Protein AF-A0A2A4NRP4-F1 (afdb_monomer_lite)

pLDDT: mean 87.15, std 17.4, range [36.97, 98.06]

Sequence (95 aa):
MVKVCEKKGAVFLKKRVNYRYDALNRITSGVDNTGKFNLNLVEYDKNGNITALKRKGAIVTTPVLSNTSHFGLMDNLDYDYQGNQLIKVAEILGG

Foldseek 3Di:
DDDDDDPPDPPPPPWDKDFDADPVRHTAWIATPLNQWIFHGWDADPVGDTAWTWTKHAPDPDDDSVDSVRIDTPATWGWDDDPPHTDDIDGDPDD

Structure (mmCIF, N/CA/C/O backbone):
data_AF-A0A2A4NRP4-F1
#
_entry.id   AF-A0A2A4NRP4-F1
#
loop_
_atom_site.group_PDB
_atom_site.id
_atom_site.type_symbol
_atom_site.label_atom_id
_atom_site.label_alt_id
_atom_site.label_comp_id
_atom_site.label_asym_id
_atom_site.label_entity_id
_atom_site.label_seq_id
_atom_site.pdbx_PDB_ins_code
_atom_site.Cartn_x
_atom_site.Cartn_y
_atom_site.Cartn_z
_atom_site.occupancy
_atom_site.B_iso_or_equiv
_atom_site.auth_seq_id
_atom_site.auth_comp_id
_atom_site.auth_asym_id
_atom_site.auth_atom_id
_atom_site.pdbx_PDB_model_num
ATOM 1 N N . MET A 1 1 ? 3.027 11.108 -55.774 1.00 41.84 1 MET A N 1
ATOM 2 C CA . MET A 1 1 ? 3.526 9.946 -55.006 1.00 41.84 1 MET A CA 1
ATOM 3 C C . MET A 1 1 ? 3.504 10.328 -53.528 1.00 41.84 1 MET A C 1
ATOM 5 O O . MET A 1 1 ? 4.394 11.030 -53.071 1.00 41.84 1 MET A O 1
ATOM 9 N N . VAL A 1 2 ? 2.417 10.014 -52.818 1.00 36.97 2 VAL A N 1
ATOM 10 C CA . VAL A 1 2 ? 2.233 10.404 -51.408 1.00 36.97 2 VAL A CA 1
ATOM 11 C C . VAL A 1 2 ? 2.836 9.305 -50.538 1.00 36.97 2 VAL A C 1
ATOM 13 O O . VAL A 1 2 ? 2.371 8.169 -50.567 1.00 36.97 2 VAL A O 1
ATOM 16 N N . LYS A 1 3 ? 3.902 9.626 -49.798 1.00 51.03 3 LYS A N 1
ATOM 17 C CA . LYS A 1 3 ? 4.462 8.733 -48.778 1.00 51.03 3 LYS A CA 1
ATOM 18 C C . LYS A 1 3 ? 3.491 8.680 -47.600 1.00 51.03 3 LYS A C 1
ATOM 20 O O . LYS A 1 3 ? 3.379 9.644 -46.848 1.00 51.03 3 LYS A O 1
ATOM 25 N N . VAL A 1 4 ? 2.806 7.552 -47.442 1.00 44.50 4 VAL A N 1
ATOM 26 C CA . VAL A 1 4 ? 2.124 7.202 -46.194 1.00 44.50 4 VAL A CA 1
ATOM 27 C C . VAL A 1 4 ? 3.205 6.853 -45.172 1.00 44.50 4 VAL A C 1
ATOM 29 O O . VAL A 1 4 ? 4.015 5.956 -45.392 1.00 44.50 4 VAL A O 1
ATOM 32 N N . CYS A 1 5 ? 3.254 7.602 -44.073 1.00 48.19 5 CYS A N 1
ATOM 33 C CA . CYS A 1 5 ? 4.053 7.258 -42.904 1.00 48.19 5 CYS A CA 1
ATOM 34 C C . CYS A 1 5 ? 3.220 6.303 -42.041 1.00 48.19 5 CYS A C 1
ATOM 36 O O . CYS A 1 5 ? 2.266 6.728 -41.387 1.00 48.19 5 CYS A O 1
ATOM 38 N N . GLU A 1 6 ? 3.537 5.009 -42.065 1.00 47.28 6 GLU A N 1
ATOM 39 C CA . GLU A 1 6 ? 2.954 4.044 -41.133 1.00 47.28 6 GLU A CA 1
ATOM 40 C C . GLU A 1 6 ? 3.473 4.327 -39.718 1.00 47.28 6 GLU A C 1
ATOM 42 O O . GLU A 1 6 ? 4.636 4.081 -39.388 1.00 47.28 6 GLU A O 1
ATOM 47 N N . LYS A 1 7 ? 2.595 4.835 -38.847 1.00 47.47 7 LYS A N 1
ATOM 48 C CA . LYS A 1 7 ? 2.849 4.850 -37.405 1.00 47.47 7 LYS A CA 1
ATOM 49 C C . LYS A 1 7 ? 2.833 3.408 -36.900 1.00 47.47 7 LYS A C 1
ATOM 51 O O . LYS A 1 7 ? 1.771 2.830 -36.680 1.00 47.47 7 LYS A O 1
ATOM 56 N N . LYS A 1 8 ? 4.019 2.829 -36.708 1.00 48.91 8 LYS A N 1
ATOM 57 C CA . LYS A 1 8 ? 4.192 1.529 -36.052 1.00 48.91 8 LYS A CA 1
ATOM 58 C C . LYS A 1 8 ? 3.565 1.545 -34.652 1.00 48.91 8 LYS A C 1
ATOM 60 O O . LYS A 1 8 ? 4.014 2.274 -33.776 1.00 48.91 8 LYS A O 1
ATOM 65 N N . GLY A 1 9 ? 2.550 0.700 -34.475 1.00 48.16 9 GLY A N 1
ATOM 66 C CA . GLY A 1 9 ? 2.272 -0.064 -33.257 1.00 48.16 9 GLY A CA 1
ATOM 67 C C . GLY A 1 9 ? 2.368 0.672 -31.923 1.00 48.16 9 GLY A C 1
ATOM 68 O O . GLY A 1 9 ? 3.193 0.311 -31.089 1.00 48.16 9 GLY A O 1
ATOM 69 N N . ALA A 1 10 ? 1.466 1.614 -31.654 1.00 52.53 10 ALA A N 1
ATOM 70 C CA . ALA A 1 10 ? 1.127 1.905 -30.266 1.00 52.53 10 ALA A CA 1
ATOM 71 C C . ALA A 1 10 ? 0.213 0.779 -29.763 1.00 52.53 10 ALA A C 1
ATOM 73 O O . ALA A 1 10 ? -1.009 0.852 -29.884 1.00 52.53 10 ALA A O 1
ATOM 74 N N . VAL A 1 11 ? 0.802 -0.294 -29.224 1.00 54.62 11 VAL A N 1
ATOM 75 C CA . VAL A 1 11 ? 0.053 -1.214 -28.363 1.00 54.62 11 VAL A CA 1
ATOM 76 C C . VAL A 1 11 ? -0.376 -0.386 -27.158 1.00 54.62 11 VAL A C 1
ATOM 78 O O . VAL A 1 11 ? 0.424 -0.109 -26.266 1.00 54.62 11 VAL A O 1
ATOM 81 N N . PHE A 1 12 ? -1.633 0.058 -27.150 1.00 52.09 12 PHE A N 1
ATOM 82 C CA . PHE A 1 12 ? -2.263 0.589 -25.951 1.00 52.09 12 PHE A CA 1
ATOM 83 C C . PHE A 1 12 ? -2.301 -0.556 -24.944 1.00 52.09 12 PHE A C 1
ATOM 85 O O . PHE A 1 12 ? -3.182 -1.417 -24.980 1.00 52.09 12 PHE A O 1
ATOM 92 N N . LEU A 1 13 ? -1.292 -0.617 -24.077 1.00 58.06 13 LEU A N 1
ATOM 93 C CA . LEU A 1 13 ? -1.266 -1.560 -22.977 1.00 58.06 13 LEU A CA 1
ATOM 94 C C . LEU A 1 13 ? -2.417 -1.157 -22.052 1.00 58.06 13 LEU A C 1
ATOM 96 O O . LEU A 1 13 ? -2.295 -0.237 -21.246 1.00 58.06 13 LEU A O 1
ATOM 100 N N . LYS A 1 14 ? -3.583 -1.785 -22.225 1.00 66.38 14 LYS A N 1
ATOM 101 C CA . LYS A 1 14 ? -4.733 -1.553 -21.355 1.00 66.38 14 LYS A CA 1
ATOM 102 C C . LYS A 1 14 ? -4.310 -1.970 -19.952 1.00 66.38 14 LYS A C 1
ATOM 104 O O . LYS A 1 14 ? -4.169 -3.166 -19.691 1.00 66.38 14 LYS A O 1
ATOM 109 N N . LYS A 1 15 ? -4.076 -0.987 -19.081 1.00 68.62 15 LYS A N 1
ATOM 110 C CA . LYS A 1 15 ? -3.769 -1.223 -17.673 1.00 68.62 15 LYS A CA 1
ATOM 111 C C . LYS A 1 15 ? -4.970 -1.943 -17.071 1.00 68.62 15 LYS A C 1
ATOM 113 O O . LYS A 1 15 ? -6.075 -1.403 -17.045 1.00 68.62 15 LYS A O 1
ATOM 118 N N . ARG A 1 16 ? -4.778 -3.206 -16.707 1.00 81.88 16 ARG A N 1
ATOM 119 C CA . ARG A 1 16 ? -5.807 -4.055 -16.108 1.00 81.88 16 ARG A CA 1
ATOM 120 C C . ARG A 1 16 ? -5.332 -4.412 -14.718 1.00 81.88 16 ARG A C 1
ATOM 122 O O . ARG A 1 16 ? -4.254 -4.978 -14.573 1.00 81.88 16 ARG A O 1
ATOM 129 N N . VAL A 1 17 ? -6.144 -4.084 -13.725 1.00 87.56 17 VAL A N 1
ATOM 130 C CA . VAL A 1 17 ? -5.870 -4.391 -12.325 1.00 87.56 17 VAL A CA 1
ATOM 131 C C . VAL A 1 17 ? -7.030 -5.216 -11.797 1.00 87.56 17 VAL A C 1
ATOM 133 O O . VAL A 1 17 ? -8.185 -4.835 -11.974 1.00 87.56 17 VAL A O 1
ATOM 136 N N . ASN A 1 18 ? -6.720 -6.353 -11.183 1.00 93.69 18 ASN A N 1
ATOM 137 C CA . 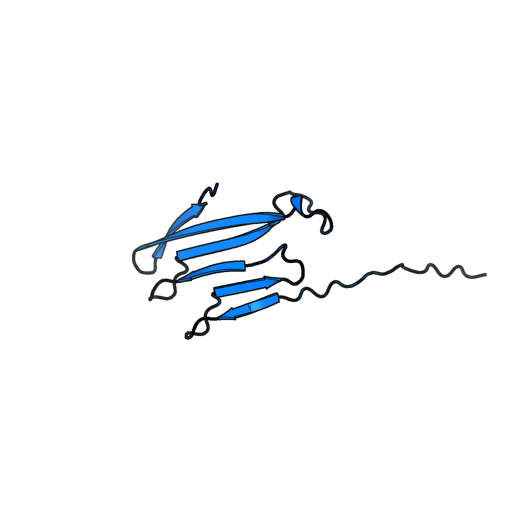ASN A 1 18 ? -7.699 -7.181 -10.490 1.00 93.69 18 ASN A CA 1
ATOM 138 C C . ASN A 1 18 ? -7.579 -6.922 -8.993 1.00 93.69 18 ASN A C 1
ATOM 140 O O . ASN A 1 18 ? -6.509 -7.150 -8.428 1.00 93.69 18 ASN A O 1
ATOM 144 N N . TYR A 1 19 ? -8.659 -6.469 -8.366 1.00 94.94 19 TYR A N 1
ATOM 145 C CA . TYR A 1 19 ? -8.705 -6.220 -6.929 1.00 94.94 19 TYR A CA 1
ATOM 146 C C . TYR A 1 19 ? -9.310 -7.406 -6.188 1.00 94.94 19 TYR A C 1
ATOM 148 O O . TYR A 1 19 ? -10.197 -8.091 -6.700 1.00 94.94 19 TYR A O 1
ATOM 156 N N . ARG A 1 20 ? -8.823 -7.639 -4.973 1.00 96.19 20 ARG A N 1
ATOM 157 C CA . ARG A 1 20 ? -9.426 -8.561 -4.011 1.00 96.19 20 ARG A CA 1
ATOM 158 C C . ARG A 1 20 ? -9.958 -7.773 -2.834 1.00 96.19 20 ARG A C 1
ATOM 160 O O . ARG A 1 20 ? -9.398 -6.734 -2.488 1.00 96.19 20 ARG A O 1
ATOM 167 N N . TYR A 1 21 ? -11.006 -8.309 -2.228 1.00 97.31 21 TYR A N 1
ATOM 168 C CA . TYR A 1 21 ? -11.714 -7.672 -1.134 1.00 97.31 21 TYR A CA 1
ATOM 169 C C . TYR A 1 21 ? -11.849 -8.632 0.045 1.00 97.31 21 TYR A C 1
ATOM 171 O O . TYR A 1 21 ? -11.864 -9.850 -0.145 1.00 97.31 21 TYR A O 1
ATOM 179 N N . ASP A 1 22 ? -11.927 -8.084 1.251 1.00 95.19 22 ASP A N 1
ATOM 180 C CA . ASP A 1 22 ? -12.398 -8.815 2.423 1.00 95.19 22 ASP A CA 1
ATOM 181 C C . ASP A 1 22 ? -13.939 -8.887 2.456 1.00 95.19 22 ASP A C 1
ATOM 183 O O . ASP A 1 22 ? -14.633 -8.331 1.602 1.00 95.19 22 ASP A O 1
ATOM 187 N N . ALA A 1 23 ? -14.489 -9.577 3.460 1.00 96.81 23 ALA A N 1
ATOM 188 C CA . ALA A 1 23 ? -15.935 -9.745 3.628 1.00 96.81 23 ALA A CA 1
ATOM 189 C C . ALA A 1 23 ? -16.692 -8.431 3.915 1.00 96.81 23 ALA A C 1
ATOM 191 O O . ALA A 1 23 ? -17.917 -8.401 3.817 1.00 96.81 23 ALA A O 1
ATOM 192 N N . LEU A 1 24 ? -15.982 -7.351 4.261 1.00 96.88 24 LEU A N 1
ATOM 193 C CA . LEU A 1 24 ? -16.543 -6.018 4.488 1.00 96.88 24 LEU A CA 1
ATOM 194 C C . LEU A 1 24 ? -16.429 -5.127 3.238 1.00 96.88 24 LEU A C 1
ATOM 196 O O . LEU A 1 24 ? -16.676 -3.926 3.321 1.00 96.88 24 LEU A O 1
ATOM 200 N N . ASN A 1 25 ? -16.075 -5.704 2.083 1.00 96.25 25 ASN A N 1
ATOM 201 C CA . ASN A 1 25 ? -15.854 -5.012 0.810 1.00 96.25 25 ASN A CA 1
ATOM 202 C C . ASN A 1 25 ? -14.681 -4.015 0.825 1.00 96.25 25 ASN A C 1
ATOM 204 O O . ASN A 1 25 ? -14.680 -3.043 0.067 1.00 96.25 25 ASN A O 1
ATOM 208 N N . ARG A 1 26 ? -13.652 -4.250 1.647 1.00 96.94 26 ARG A N 1
ATOM 209 C CA . ARG A 1 26 ? -12.421 -3.440 1.669 1.00 96.94 26 ARG A CA 1
ATOM 210 C C . ARG A 1 26 ? -11.318 -4.120 0.866 1.00 96.94 26 ARG A C 1
ATOM 212 O O . ARG A 1 26 ? -11.219 -5.342 0.877 1.00 96.94 26 ARG A O 1
ATOM 219 N N . ILE A 1 27 ? -10.491 -3.349 0.160 1.00 97.06 27 ILE A N 1
ATOM 220 C CA . ILE A 1 27 ? -9.450 -3.884 -0.736 1.00 97.06 27 ILE A CA 1
ATOM 221 C C . ILE A 1 27 ? -8.323 -4.516 0.079 1.00 97.06 27 ILE A C 1
ATOM 223 O O . ILE A 1 27 ? -7.729 -3.844 0.901 1.00 97.06 27 ILE A O 1
ATOM 227 N N . THR A 1 28 ? -7.941 -5.754 -0.216 1.00 96.62 28 THR A N 1
ATOM 228 C CA . THR A 1 28 ? -6.815 -6.433 0.460 1.00 96.62 28 THR A CA 1
ATOM 229 C C . THR A 1 28 ? -5.585 -6.584 -0.429 1.00 96.62 28 THR A C 1
ATOM 231 O O . THR A 1 28 ? -4.465 -6.725 0.057 1.00 96.62 28 THR A O 1
ATOM 234 N N . SER A 1 29 ? -5.774 -6.568 -1.751 1.00 96.69 29 SER A N 1
ATOM 235 C CA . SER A 1 29 ? -4.690 -6.588 -2.738 1.00 96.69 29 SER A CA 1
ATOM 236 C C . SER A 1 29 ? -5.188 -6.170 -4.122 1.00 96.69 29 SER A C 1
ATOM 238 O O . SER A 1 29 ? -6.388 -6.164 -4.406 1.00 96.69 29 SER A O 1
ATOM 240 N N . GLY A 1 30 ? -4.252 -5.834 -5.003 1.00 96.12 30 GLY A N 1
ATOM 241 C CA . GLY A 1 30 ? -4.493 -5.494 -6.398 1.00 96.12 30 GLY A CA 1
ATOM 242 C C . GLY A 1 30 ? -3.360 -6.014 -7.275 1.00 96.12 30 GLY A C 1
ATOM 243 O O . GLY A 1 30 ? -2.199 -5.679 -7.057 1.00 96.12 30 GLY A O 1
ATOM 244 N N . VAL A 1 31 ? -3.683 -6.830 -8.275 1.00 94.75 31 VAL A N 1
ATOM 245 C CA . VAL A 1 31 ? -2.697 -7.387 -9.211 1.00 94.75 31 VAL A CA 1
ATOM 246 C C . VAL A 1 31 ? -2.855 -6.711 -10.561 1.00 94.75 31 VAL A C 1
ATOM 248 O O . VAL A 1 31 ? -3.861 -6.897 -11.248 1.00 94.75 31 VAL A O 1
ATOM 251 N N . ASP A 1 32 ? -1.853 -5.921 -10.925 1.00 92.56 32 ASP A N 1
ATOM 252 C CA . ASP A 1 32 ? -1.728 -5.289 -12.230 1.00 92.56 32 ASP A CA 1
ATOM 253 C C . ASP A 1 32 ? -1.219 -6.302 -13.268 1.00 92.56 32 ASP A C 1
ATOM 255 O O . ASP A 1 32 ? -0.431 -7.201 -12.971 1.00 92.56 32 ASP A O 1
ATOM 259 N N . ASN A 1 33 ? -1.646 -6.141 -14.519 1.00 89.75 33 ASN A N 1
ATOM 260 C CA . ASN A 1 33 ? -1.318 -7.052 -15.613 1.00 89.75 33 ASN A CA 1
ATOM 261 C C . ASN A 1 33 ? 0.169 -7.079 -15.997 1.00 89.75 33 ASN A C 1
ATOM 263 O O . ASN A 1 33 ? 0.575 -7.939 -16.775 1.00 89.75 33 ASN A O 1
ATOM 267 N N . THR A 1 34 ? 0.976 -6.146 -15.495 1.00 90.56 34 THR A N 1
ATOM 268 C CA . THR A 1 34 ? 2.429 -6.116 -15.690 1.00 90.56 34 THR A CA 1
ATOM 269 C C . THR A 1 34 ? 3.204 -6.614 -14.470 1.00 90.56 34 THR A C 1
ATOM 271 O O . THR A 1 34 ? 4.414 -6.806 -14.569 1.00 90.56 34 THR A O 1
ATOM 274 N N . GLY A 1 35 ? 2.543 -6.775 -13.316 1.00 91.25 35 GLY A N 1
ATOM 275 C CA . GLY A 1 35 ? 3.165 -7.126 -12.035 1.00 91.25 35 GLY A CA 1
ATOM 276 C C . GLY A 1 35 ? 4.016 -6.017 -11.394 1.00 91.25 35 GLY A C 1
ATOM 277 O O . GLY A 1 35 ? 4.492 -6.182 -10.270 1.00 91.25 35 GLY A O 1
ATOM 278 N N . LYS A 1 36 ? 4.218 -4.890 -12.089 1.00 93.56 36 LYS A N 1
ATOM 279 C CA . LYS A 1 36 ? 5.118 -3.790 -11.686 1.00 93.56 36 LYS A CA 1
ATOM 280 C C . LYS A 1 36 ? 4.469 -2.786 -10.742 1.00 93.56 36 LYS A C 1
ATOM 282 O O . LYS A 1 36 ? 5.170 -2.046 -10.066 1.00 93.56 36 LYS A O 1
ATOM 287 N N . PHE A 1 37 ? 3.140 -2.777 -10.700 1.00 93.81 37 PHE A N 1
ATOM 288 C CA . PHE A 1 37 ? 2.337 -1.831 -9.923 1.00 93.81 37 PHE A CA 1
ATOM 289 C C . PHE A 1 37 ? 1.344 -2.545 -9.004 1.00 93.81 37 PHE A C 1
ATOM 291 O O . PHE A 1 37 ? 0.239 -2.057 -8.772 1.00 93.81 37 PHE A O 1
ATOM 298 N N . ASN A 1 38 ? 1.708 -3.739 -8.538 1.00 95.31 38 ASN A N 1
ATOM 299 C CA . ASN A 1 38 ? 0.853 -4.512 -7.652 1.00 95.31 38 ASN A CA 1
ATOM 300 C C . ASN A 1 38 ? 0.697 -3.816 -6.297 1.00 95.31 38 ASN A C 1
ATOM 302 O O . ASN A 1 38 ? 1.660 -3.321 -5.714 1.00 95.31 38 ASN A O 1
ATOM 306 N N . LEU A 1 39 ? -0.524 -3.849 -5.784 1.00 95.81 39 LEU A N 1
ATOM 307 C CA . LEU A 1 39 ? -0.843 -3.627 -4.387 1.00 95.81 39 LEU A CA 1
ATOM 308 C C . LEU A 1 39 ? -0.778 -4.989 -3.696 1.00 95.81 39 LEU A C 1
ATOM 310 O O . LEU A 1 39 ? -1.702 -5.797 -3.798 1.00 95.81 39 LEU A O 1
ATOM 314 N N . ASN A 1 40 ? 0.358 -5.279 -3.076 1.00 95.19 40 ASN A N 1
ATOM 315 C CA . ASN A 1 40 ? 0.646 -6.596 -2.524 1.00 95.19 40 ASN A CA 1
ATOM 316 C C . ASN A 1 40 ? -0.103 -6.851 -1.216 1.00 95.19 40 ASN A C 1
ATOM 318 O O . ASN A 1 40 ? -0.472 -7.993 -0.958 1.00 95.19 40 ASN A O 1
ATOM 322 N N . LEU A 1 41 ? -0.296 -5.807 -0.409 1.00 94.88 41 LEU A N 1
ATOM 323 C CA . LEU A 1 41 ? -0.928 -5.904 0.899 1.00 94.88 41 LEU A CA 1
ATOM 324 C C . LEU A 1 41 ? -1.617 -4.588 1.257 1.00 94.88 41 LEU A C 1
ATOM 326 O O . LEU A 1 41 ? -1.012 -3.525 1.101 1.00 94.88 41 LEU A O 1
ATOM 330 N N . VAL A 1 42 ? -2.836 -4.693 1.780 1.00 97.62 42 VAL A N 1
ATOM 331 C CA . VAL A 1 42 ? -3.463 -3.682 2.636 1.00 97.62 42 VAL A CA 1
ATOM 332 C C . VAL A 1 42 ? -4.072 -4.405 3.825 1.00 97.62 42 VAL A C 1
ATOM 334 O O . VAL A 1 42 ? -4.855 -5.340 3.641 1.00 97.62 42 VAL A O 1
ATOM 337 N N . GLU A 1 43 ?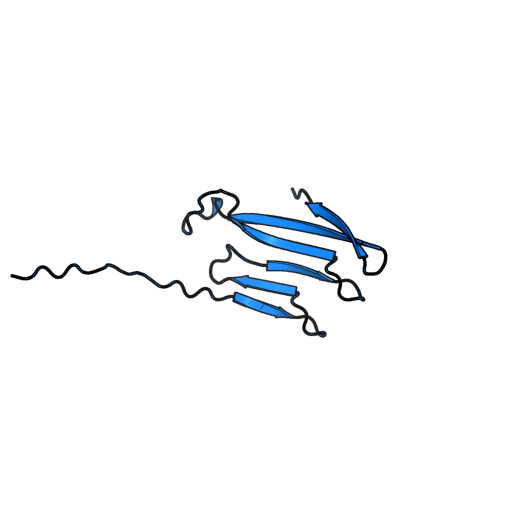 -3.719 -3.973 5.026 1.00 97.50 43 GLU A N 1
ATOM 338 C CA . GLU A 1 43 ? -4.298 -4.479 6.268 1.00 97.50 43 GLU A CA 1
ATOM 339 C C . GLU A 1 43 ? -5.079 -3.384 6.968 1.00 97.50 43 GLU A C 1
ATOM 341 O O . GLU A 1 43 ? -4.780 -2.202 6.805 1.00 97.50 43 GLU A O 1
ATOM 346 N N . TYR A 1 44 ? -6.083 -3.792 7.739 1.00 98.06 44 TYR A N 1
ATOM 347 C CA . TYR A 1 44 ? -6.961 -2.878 8.445 1.00 98.06 44 TYR A CA 1
ATOM 348 C C . TYR A 1 44 ? -7.164 -3.313 9.887 1.00 98.06 44 TYR A C 1
ATOM 350 O O . TYR A 1 44 ? -7.305 -4.506 10.172 1.00 98.06 44 TYR A O 1
ATOM 358 N N . ASP A 1 45 ? -7.315 -2.337 10.773 1.00 96.38 45 ASP A N 1
ATOM 359 C CA . ASP A 1 45 ? -7.874 -2.571 12.095 1.00 96.38 45 ASP A CA 1
ATOM 360 C C . ASP A 1 45 ? -9.406 -2.794 12.035 1.00 96.38 45 ASP A C 1
ATOM 362 O O . ASP A 1 45 ? -10.055 -2.789 10.974 1.00 96.38 45 ASP A O 1
ATOM 366 N N . LYS A 1 46 ? -10.010 -3.007 13.211 1.00 94.44 46 LYS A N 1
ATOM 367 C CA . LYS A 1 46 ? -11.462 -3.208 13.357 1.00 94.44 46 LYS A CA 1
ATOM 368 C C . LYS A 1 46 ? -12.284 -1.944 13.087 1.00 94.44 46 LYS A C 1
ATOM 370 O O . LYS A 1 46 ? -13.463 -2.068 12.770 1.00 94.44 46 LYS A O 1
ATOM 375 N N . ASN A 1 47 ? -11.682 -0.763 13.205 1.00 94.88 47 ASN A N 1
ATOM 376 C CA . ASN A 1 47 ? -12.330 0.515 12.919 1.00 94.88 47 ASN A CA 1
ATOM 377 C C . ASN A 1 47 ? -12.270 0.862 11.422 1.00 94.88 47 ASN A C 1
ATOM 379 O O . ASN A 1 47 ? -12.957 1.777 10.977 1.00 94.88 47 ASN A O 1
ATOM 383 N N . GLY A 1 48 ? -11.488 0.113 10.637 1.00 95.69 48 GLY A N 1
ATOM 384 C CA . GLY A 1 48 ? -11.309 0.327 9.206 1.00 95.69 48 GLY A CA 1
ATOM 385 C C . GLY A 1 48 ? -10.125 1.214 8.845 1.00 95.69 48 GLY A C 1
ATOM 386 O O . GLY A 1 48 ? -9.995 1.571 7.675 1.00 95.69 48 GLY A O 1
ATOM 387 N N . ASN A 1 49 ? -9.252 1.536 9.799 1.00 97.62 49 ASN A N 1
ATOM 388 C CA . ASN A 1 49 ? -8.014 2.255 9.523 1.00 97.62 49 ASN A CA 1
ATOM 389 C C . ASN A 1 49 ? -6.991 1.298 8.904 1.00 97.62 49 ASN A C 1
ATOM 391 O O . ASN A 1 49 ? -6.898 0.149 9.333 1.00 97.62 49 ASN A O 1
ATOM 395 N N . ILE A 1 50 ? -6.233 1.755 7.903 1.00 97.69 50 ILE A N 1
ATOM 396 C CA . ILE A 1 50 ? -5.161 0.956 7.291 1.00 97.69 50 ILE A CA 1
ATOM 397 C C . ILE A 1 50 ? -4.016 0.844 8.290 1.00 97.69 50 ILE A C 1
ATOM 399 O O . ILE A 1 50 ? -3.539 1.872 8.737 1.00 97.69 50 ILE A O 1
ATOM 403 N N . THR A 1 51 ? -3.540 -0.358 8.598 1.00 97.62 51 THR A N 1
ATOM 404 C CA . THR A 1 51 ? -2.405 -0.564 9.517 1.00 97.62 51 THR A CA 1
ATOM 405 C C . THR A 1 51 ? -1.105 -0.881 8.791 1.00 97.62 51 THR A C 1
ATOM 407 O O . THR A 1 51 ? -0.040 -0.530 9.286 1.00 97.62 51 THR A O 1
ATOM 410 N N . ALA A 1 52 ? -1.187 -1.489 7.604 1.00 97.19 52 ALA A N 1
ATOM 411 C CA . ALA A 1 52 ? -0.029 -1.805 6.774 1.00 97.19 52 ALA A CA 1
ATOM 412 C C . ALA A 1 52 ? -0.355 -1.677 5.279 1.00 97.19 52 ALA A C 1
ATOM 414 O O . ALA A 1 52 ? -1.452 -2.031 4.834 1.00 97.19 52 ALA A O 1
ATOM 415 N N . LEU A 1 53 ? 0.616 -1.212 4.490 1.00 97.12 53 LEU A N 1
ATOM 416 C CA . LEU A 1 53 ? 0.521 -1.081 3.035 1.00 97.12 53 LEU A CA 1
ATOM 417 C C . LEU A 1 53 ? 1.821 -1.535 2.368 1.00 97.12 53 LEU A C 1
ATOM 419 O O . LEU A 1 53 ? 2.885 -0.981 2.628 1.00 97.12 53 LEU A O 1
ATOM 423 N N . LYS A 1 54 ? 1.731 -2.484 1.428 1.00 96.69 54 LYS A N 1
ATOM 424 C CA . LYS A 1 54 ? 2.861 -2.859 0.560 1.00 96.69 54 LYS A CA 1
ATOM 425 C C . LYS A 1 54 ? 2.490 -2.692 -0.895 1.00 96.69 54 LYS A C 1
ATOM 427 O O . LYS A 1 54 ? 1.589 -3.375 -1.395 1.00 96.69 54 LYS A O 1
ATOM 432 N N . ARG A 1 55 ? 3.224 -1.841 -1.605 1.00 95.62 55 ARG A N 1
ATOM 433 C CA . ARG A 1 55 ? 2.966 -1.547 -3.015 1.00 95.62 55 ARG A CA 1
ATOM 434 C C . ARG A 1 55 ? 4.244 -1.588 -3.836 1.00 95.62 55 ARG A C 1
ATOM 436 O O . ARG A 1 55 ? 5.278 -1.049 -3.452 1.00 95.62 55 ARG A O 1
ATOM 443 N N . LYS A 1 56 ? 4.151 -2.210 -5.010 1.00 95.56 56 LYS A N 1
ATOM 444 C CA . LYS A 1 56 ? 5.186 -2.133 -6.034 1.00 95.56 56 LYS A CA 1
ATOM 445 C C . LYS A 1 56 ? 5.007 -0.900 -6.908 1.00 95.56 56 LYS A C 1
ATOM 447 O O . LYS A 1 56 ? 3.886 -0.481 -7.198 1.00 95.56 56 LYS A O 1
ATOM 452 N N . GLY A 1 57 ? 6.118 -0.352 -7.368 1.00 94.94 57 GLY A N 1
ATOM 453 C CA . GLY A 1 57 ? 6.123 0.796 -8.259 1.00 94.94 57 GLY A CA 1
ATOM 454 C C . GLY A 1 57 ? 7.507 1.074 -8.815 1.00 94.94 57 GLY A 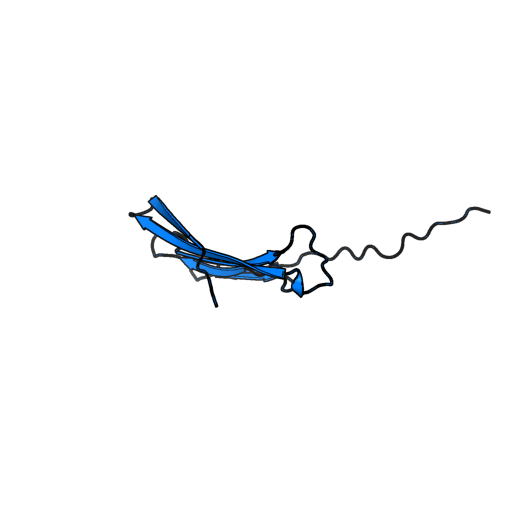C 1
ATOM 455 O O . GLY A 1 57 ? 8.407 0.243 -8.703 1.00 94.94 57 GLY A O 1
ATOM 456 N N . ALA A 1 58 ? 7.655 2.229 -9.455 1.00 95.62 58 ALA A N 1
ATOM 457 C CA . ALA A 1 58 ? 8.938 2.668 -9.978 1.00 95.62 58 ALA A CA 1
ATOM 458 C C . ALA A 1 58 ? 9.855 3.100 -8.827 1.00 95.62 58 ALA A C 1
ATOM 460 O O . ALA A 1 58 ? 9.450 3.904 -7.995 1.00 95.62 58 ALA A O 1
ATOM 461 N N . ILE A 1 59 ? 11.087 2.595 -8.811 1.00 95.25 59 ILE A N 1
ATOM 462 C CA . ILE A 1 59 ? 12.112 2.933 -7.803 1.00 95.25 59 ILE A CA 1
ATOM 463 C C . ILE A 1 59 ? 13.218 3.833 -8.373 1.00 95.25 59 ILE A C 1
ATOM 465 O O . ILE A 1 59 ? 14.240 4.076 -7.741 1.00 95.25 59 ILE A O 1
ATOM 469 N N . VAL A 1 60 ? 13.018 4.319 -9.597 1.00 95.31 60 VAL A N 1
ATOM 470 C CA . VAL A 1 60 ? 13.909 5.243 -10.303 1.00 95.31 60 VAL A CA 1
ATOM 471 C C . VAL A 1 60 ? 13.087 6.385 -10.891 1.00 95.31 60 VAL A C 1
ATOM 473 O O . VAL A 1 60 ? 11.902 6.223 -11.181 1.00 95.31 60 VAL A O 1
ATOM 476 N N . THR A 1 61 ? 13.720 7.533 -11.122 1.00 94.69 61 THR A N 1
ATOM 477 C CA . THR A 1 61 ? 13.049 8.754 -11.604 1.00 94.69 61 THR A CA 1
ATOM 478 C C . THR A 1 61 ? 12.468 8.620 -13.012 1.00 94.69 61 THR A C 1
ATOM 480 O O . THR A 1 61 ? 11.424 9.194 -13.301 1.00 94.69 61 THR A O 1
ATOM 483 N N . THR A 1 62 ? 13.119 7.846 -13.887 1.00 95.19 62 THR A N 1
ATOM 484 C CA . THR A 1 62 ? 12.681 7.627 -15.277 1.00 95.19 62 THR A CA 1
ATOM 485 C C . THR A 1 62 ? 12.552 6.124 -15.564 1.00 95.19 62 THR A C 1
ATOM 487 O O . THR A 1 62 ? 13.476 5.495 -16.089 1.00 95.19 62 THR A O 1
ATOM 490 N N . PRO A 1 63 ? 11.434 5.488 -15.171 1.00 94.19 63 PRO A N 1
ATOM 491 C CA . PRO A 1 63 ? 11.249 4.051 -15.325 1.00 94.19 63 PRO A CA 1
ATOM 492 C C . PRO A 1 63 ? 11.012 3.659 -16.789 1.00 94.19 63 PRO A C 1
ATOM 494 O O . PRO A 1 63 ? 10.250 4.299 -17.510 1.00 94.19 63 PRO A O 1
ATOM 497 N N . VAL A 1 64 ? 11.613 2.548 -17.218 1.00 93.12 64 VAL A N 1
ATOM 498 C CA . VAL A 1 64 ? 11.386 1.956 -18.540 1.00 93.12 64 VAL A CA 1
ATOM 499 C C . VAL A 1 64 ? 10.606 0.670 -18.323 1.00 93.12 64 VAL A C 1
ATOM 501 O O . VAL A 1 64 ? 11.106 -0.237 -17.668 1.00 93.12 64 VAL A O 1
ATOM 504 N N . LEU A 1 65 ? 9.389 0.568 -18.871 1.00 89.62 65 LEU A N 1
ATOM 505 C CA . LEU A 1 65 ? 8.486 -0.565 -18.610 1.00 89.62 65 LEU A CA 1
ATOM 506 C C . LEU A 1 65 ? 9.094 -1.937 -18.932 1.00 89.62 65 LEU A C 1
ATOM 508 O O . LEU A 1 65 ? 8.693 -2.913 -18.309 1.00 89.62 65 LEU A O 1
ATOM 512 N N . SER A 1 66 ? 10.015 -2.054 -19.888 1.00 92.19 66 SER A N 1
ATOM 513 C CA . SER A 1 66 ? 10.691 -3.323 -20.200 1.00 92.19 66 SER A CA 1
ATOM 514 C C . SER A 1 66 ? 11.811 -3.682 -19.217 1.00 92.19 66 SER A C 1
ATOM 516 O O . SER A 1 66 ? 12.184 -4.848 -19.146 1.00 92.19 66 SER A O 1
ATOM 518 N N . ASN A 1 67 ? 12.319 -2.724 -18.437 1.00 94.06 67 ASN A N 1
ATOM 519 C CA . ASN A 1 67 ? 13.354 -2.962 -17.441 1.00 94.06 67 ASN A CA 1
ATOM 520 C C . ASN A 1 67 ? 12.716 -3.260 -16.079 1.00 94.06 67 ASN A C 1
ATOM 522 O O . ASN A 1 67 ? 12.245 -2.359 -15.388 1.00 94.06 67 ASN A O 1
ATOM 526 N N . THR A 1 68 ? 12.700 -4.530 -15.677 1.00 93.19 68 THR A N 1
ATOM 527 C CA . THR A 1 68 ? 12.107 -4.945 -14.399 1.00 93.19 68 THR A CA 1
ATOM 528 C C . THR A 1 68 ? 12.836 -4.371 -13.191 1.00 93.19 68 THR A C 1
ATOM 530 O O . THR A 1 68 ? 12.186 -4.135 -12.182 1.00 93.19 68 THR 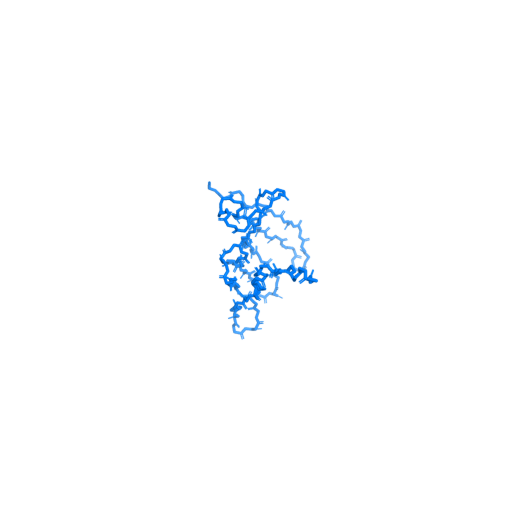A O 1
ATOM 533 N N . SER A 1 69 ? 14.135 -4.074 -13.296 1.00 96.06 69 SER A N 1
ATOM 534 C CA . SER A 1 69 ? 14.925 -3.487 -12.205 1.00 96.06 69 SER A CA 1
ATOM 535 C C . SER A 1 69 ? 14.563 -2.028 -11.917 1.00 96.06 69 SER A C 1
ATOM 537 O O . SER A 1 69 ? 14.944 -1.499 -10.882 1.00 96.06 69 SER A O 1
ATOM 539 N N . HIS A 1 70 ? 13.813 -1.365 -12.805 1.00 95.94 70 HIS A N 1
ATOM 540 C CA . HIS A 1 70 ? 13.261 -0.032 -12.533 1.00 95.94 70 HIS A CA 1
ATOM 541 C C . HIS A 1 70 ? 12.026 -0.098 -11.620 1.00 95.94 70 HIS A C 1
ATOM 543 O O . HIS A 1 70 ? 11.504 0.950 -11.237 1.00 95.94 70 HIS A O 1
ATOM 549 N N . PHE A 1 71 ? 11.553 -1.304 -11.281 1.00 95.81 71 PHE A N 1
ATOM 550 C CA . PHE A 1 71 ? 10.379 -1.530 -10.449 1.00 95.81 71 PHE A CA 1
ATOM 551 C C . PHE A 1 71 ? 10.719 -2.390 -9.236 1.00 95.81 71 PHE A C 1
ATOM 553 O O . PHE A 1 71 ? 11.402 -3.405 -9.337 1.00 95.81 71 PHE A O 1
ATOM 560 N N . GLY A 1 72 ? 10.188 -2.009 -8.084 1.00 95.25 72 GLY A N 1
ATOM 561 C CA . GLY A 1 72 ? 10.472 -2.656 -6.810 1.00 95.25 72 GLY A CA 1
ATOM 562 C C . GLY A 1 72 ? 9.399 -2.343 -5.783 1.00 95.25 72 GLY A C 1
ATOM 563 O O . GLY A 1 72 ? 8.306 -1.907 -6.146 1.00 95.25 72 GLY A O 1
ATOM 564 N N . LEU A 1 73 ? 9.704 -2.598 -4.511 1.00 94.69 73 LEU A N 1
ATOM 565 C CA . LEU A 1 73 ? 8.882 -2.141 -3.394 1.00 94.69 73 LEU A CA 1
ATOM 566 C C . LEU A 1 73 ? 9.013 -0.618 -3.319 1.00 94.69 73 LEU A C 1
ATOM 568 O O . LEU A 1 73 ? 10.113 -0.111 -3.128 1.00 94.69 73 LEU A O 1
ATOM 572 N N . MET A 1 74 ? 7.914 0.082 -3.584 1.00 94.00 74 MET A N 1
ATOM 573 C CA . MET A 1 74 ? 7.889 1.543 -3.621 1.00 94.00 74 MET A CA 1
ATOM 574 C C . MET A 1 74 ? 7.371 2.117 -2.310 1.00 94.00 74 MET A C 1
ATOM 576 O O . MET A 1 74 ? 7.902 3.122 -1.864 1.00 94.00 74 MET A O 1
ATOM 580 N N . ASP A 1 75 ? 6.388 1.449 -1.699 1.00 95.19 75 ASP A N 1
ATOM 581 C CA . ASP A 1 75 ? 6.002 1.732 -0.322 1.00 95.19 75 ASP A CA 1
ATOM 582 C C . ASP A 1 75 ? 5.907 0.430 0.473 1.00 95.19 75 ASP A C 1
ATOM 584 O O . ASP A 1 75 ? 5.362 -0.580 -0.005 1.00 95.19 75 ASP A O 1
ATOM 588 N N . ASN A 1 76 ? 6.419 0.485 1.695 1.00 96.12 76 ASN A N 1
ATOM 589 C CA . ASN A 1 76 ? 6.288 -0.525 2.731 1.00 96.12 76 ASN A CA 1
ATOM 590 C C . ASN A 1 76 ? 5.959 0.187 4.039 1.00 96.12 76 ASN A C 1
ATOM 592 O O . ASN A 1 76 ? 6.844 0.468 4.840 1.00 96.12 76 ASN A O 1
ATOM 596 N N . LEU A 1 77 ? 4.695 0.552 4.203 1.00 97.06 77 LEU A N 1
ATOM 597 C CA . LEU A 1 77 ? 4.264 1.484 5.234 1.00 97.06 77 LEU A CA 1
ATOM 598 C C . LEU A 1 77 ? 3.575 0.749 6.369 1.00 97.06 77 LEU A C 1
ATOM 600 O O . LEU A 1 77 ? 2.644 -0.013 6.110 1.00 97.06 77 LEU A O 1
ATOM 604 N N . ASP A 1 78 ? 3.974 1.078 7.592 1.00 97.44 78 ASP A N 1
ATOM 605 C CA . ASP A 1 78 ? 3.203 0.815 8.802 1.00 97.44 78 ASP A CA 1
ATOM 606 C C . ASP A 1 78 ? 2.590 2.118 9.316 1.00 97.44 78 ASP A C 1
ATOM 608 O O . ASP A 1 78 ? 3.202 3.193 9.261 1.00 97.44 78 ASP A O 1
ATOM 612 N N . TYR A 1 79 ? 1.362 2.011 9.810 1.00 97.75 79 TYR A N 1
ATOM 613 C CA . TYR A 1 79 ? 0.571 3.138 10.276 1.00 97.75 79 TYR A CA 1
ATOM 614 C C . TYR A 1 79 ? 0.175 2.934 11.733 1.00 97.75 79 TYR A C 1
ATOM 616 O O . TYR A 1 79 ? -0.449 1.932 12.085 1.00 97.75 79 TYR A O 1
ATOM 624 N N . ASP A 1 80 ? 0.465 3.935 12.558 1.00 97.38 80 ASP A N 1
ATOM 625 C CA . ASP A 1 80 ? 0.061 3.951 13.958 1.00 97.38 80 ASP A CA 1
ATOM 626 C C . ASP A 1 80 ? -1.070 4.954 14.169 1.00 97.38 80 ASP A C 1
ATOM 628 O O . ASP A 1 80 ? -1.029 6.082 13.662 1.00 97.38 80 ASP A O 1
ATOM 632 N N . TYR A 1 81 ? -2.048 4.568 14.987 1.00 97.56 81 TYR A N 1
ATOM 633 C CA . TYR A 1 81 ? -3.212 5.385 15.321 1.00 97.56 81 TYR A CA 1
ATOM 634 C C . TYR A 1 81 ? -3.399 5.514 16.832 1.00 97.56 81 TYR A C 1
ATOM 636 O O . TYR A 1 81 ? -3.141 4.587 17.599 1.00 97.56 81 TYR A O 1
ATOM 644 N N . GLN A 1 82 ? -3.937 6.658 17.252 1.00 96.94 82 GLN A N 1
ATOM 645 C CA . GLN A 1 82 ? -4.576 6.842 18.549 1.00 96.94 82 GLN A CA 1
ATOM 646 C C . GLN A 1 82 ? -6.089 6.971 18.326 1.00 96.94 82 GLN A C 1
ATOM 648 O O . GLN A 1 82 ? -6.585 7.992 17.850 1.00 96.94 82 GLN A O 1
ATOM 653 N N . GLY A 1 83 ? -6.840 5.906 18.620 1.00 94.25 83 GLY A N 1
ATOM 654 C CA . GLY A 1 83 ? -8.242 5.817 18.205 1.00 94.25 83 GLY A CA 1
ATOM 655 C C . GLY A 1 83 ? -8.345 5.797 16.677 1.00 94.25 83 GLY A C 1
ATOM 656 O O . GLY A 1 83 ? -7.806 4.897 16.047 1.00 94.25 83 GLY A O 1
ATOM 657 N N . ASN A 1 84 ? -9.003 6.801 16.090 1.00 95.81 84 ASN A N 1
ATOM 658 C CA . ASN A 1 84 ? -9.068 6.997 14.631 1.00 95.81 84 ASN A CA 1
ATOM 659 C C . ASN A 1 84 ? -8.161 8.137 14.137 1.00 95.81 84 ASN A C 1
ATOM 661 O O . ASN A 1 84 ? -8.235 8.535 12.976 1.00 95.81 84 ASN A O 1
ATOM 665 N N . GLN A 1 85 ? -7.316 8.691 15.007 1.00 96.94 85 GLN A N 1
ATOM 666 C CA . GLN A 1 85 ? -6.353 9.714 14.627 1.00 96.94 85 GLN A CA 1
ATOM 667 C C . GLN A 1 85 ? -5.033 9.054 14.228 1.00 96.94 85 GLN A C 1
ATOM 669 O O . GLN A 1 85 ? -4.406 8.390 15.049 1.00 96.94 85 GLN A O 1
ATOM 674 N N . LEU A 1 86 ? -4.604 9.250 12.980 1.00 97.62 86 LEU A N 1
ATOM 675 C CA . LEU A 1 86 ? -3.285 8.818 12.516 1.00 97.62 86 LEU A CA 1
ATOM 676 C C . LEU A 1 86 ? -2.202 9.610 13.261 1.00 97.62 86 LEU A C 1
ATOM 678 O O . LEU A 1 86 ? -2.210 10.841 13.225 1.00 97.62 86 LEU A O 1
ATOM 682 N N . ILE A 1 87 ? -1.276 8.910 13.916 1.00 98.06 87 ILE A N 1
ATOM 683 C CA . 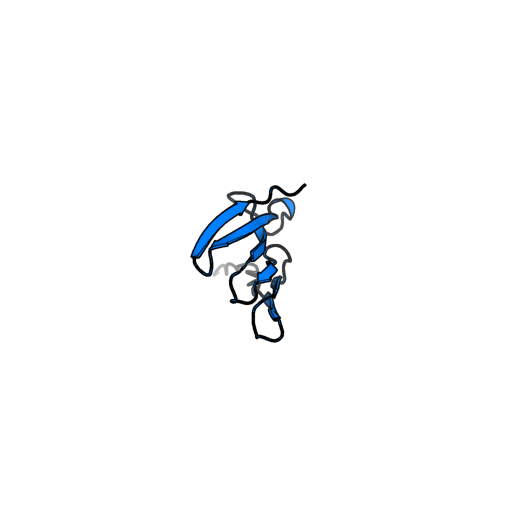ILE A 1 87 ? -0.184 9.522 14.690 1.00 98.06 87 ILE A CA 1
ATOM 684 C C . ILE A 1 87 ? 1.181 9.341 14.028 1.00 98.06 87 ILE A C 1
ATOM 686 O O . ILE A 1 87 ? 2.067 10.171 14.230 1.00 98.06 87 ILE A O 1
ATOM 690 N N . LYS A 1 88 ? 1.368 8.286 13.226 1.00 97.38 88 LYS A N 1
ATOM 691 C CA . LYS A 1 88 ? 2.644 8.018 12.560 1.00 97.38 88 LYS A CA 1
ATOM 692 C C . LYS A 1 88 ? 2.445 7.201 11.294 1.00 97.38 88 LYS A C 1
ATOM 694 O O . LYS A 1 88 ? 1.613 6.301 11.251 1.00 97.38 88 LYS A O 1
ATOM 699 N N . VAL A 1 89 ? 3.271 7.501 10.299 1.00 97.31 89 VAL A N 1
ATOM 700 C CA . VAL A 1 89 ? 3.533 6.624 9.158 1.00 97.31 89 VAL A CA 1
ATOM 701 C C . VAL A 1 89 ? 5.022 6.318 9.173 1.00 97.31 89 VAL A C 1
ATOM 703 O O . VAL A 1 89 ? 5.838 7.238 9.273 1.00 97.31 89 VAL A O 1
ATOM 706 N N . ALA A 1 90 ? 5.377 5.041 9.130 1.00 96.38 90 ALA A N 1
ATOM 707 C CA . ALA A 1 90 ? 6.756 4.584 9.127 1.00 96.38 90 ALA A CA 1
ATOM 708 C C . ALA A 1 90 ? 7.033 3.771 7.866 1.00 96.38 90 ALA A C 1
ATOM 710 O O . ALA A 1 90 ? 6.311 2.823 7.573 1.00 96.38 90 ALA A O 1
ATOM 711 N N . GLU A 1 91 ? 8.116 4.106 7.166 1.00 94.94 91 GLU A N 1
ATOM 712 C CA . GLU A 1 91 ? 8.667 3.205 6.161 1.00 94.94 91 GLU A CA 1
ATOM 713 C C . GLU A 1 91 ? 9.345 2.040 6.885 1.00 94.94 91 GLU A C 1
ATOM 715 O O . GLU A 1 91 ? 10.346 2.213 7.590 1.00 94.94 91 GLU A O 1
ATOM 720 N N . ILE A 1 92 ? 8.804 0.841 6.719 1.00 91.62 92 ILE A N 1
ATOM 721 C CA . ILE A 1 92 ? 9.454 -0.387 7.139 1.00 91.62 92 ILE A CA 1
ATOM 722 C C . ILE A 1 92 ? 10.568 -0.650 6.133 1.00 91.62 92 ILE A C 1
ATOM 724 O O . ILE A 1 92 ? 10.348 -1.123 5.015 1.00 91.62 92 ILE A O 1
ATOM 728 N N . LEU A 1 93 ? 11.796 -0.345 6.538 1.00 78.12 93 LEU A N 1
ATOM 729 C CA . LEU A 1 93 ? 12.979 -0.776 5.811 1.00 78.12 93 LEU A CA 1
ATOM 730 C C . LEU A 1 93 ? 13.014 -2.309 5.858 1.00 78.12 93 LEU A C 1
ATOM 732 O O . LEU A 1 93 ? 13.281 -2.908 6.897 1.00 78.12 93 LEU A O 1
ATOM 736 N N . GLY A 1 94 ? 12.644 -2.947 4.752 1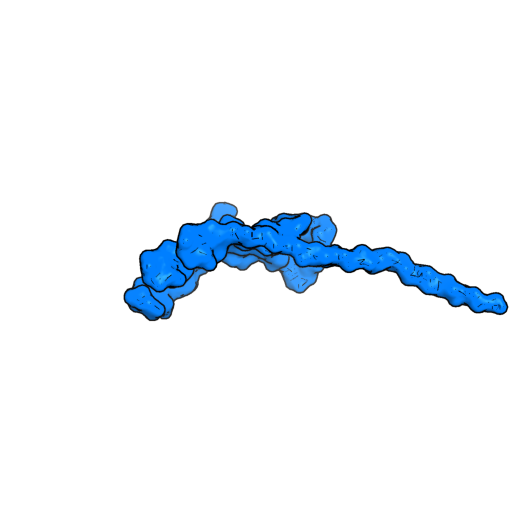.00 58.69 94 GLY A N 1
ATOM 737 C CA . GLY A 1 94 ? 12.584 -4.397 4.643 1.00 58.69 94 GLY A CA 1
ATOM 738 C C . GLY A 1 94 ? 13.744 -4.949 3.824 1.00 58.69 94 GLY A C 1
ATOM 739 O O . GLY A 1 94 ? 13.681 -4.848 2.603 1.00 58.69 94 GLY A O 1
ATOM 740 N N . GLY A 1 95 ? 14.700 -5.591 4.513 1.00 43.72 95 GLY A N 1
ATOM 741 C CA . GLY A 1 95 ? 15.562 -6.678 4.005 1.00 43.72 95 GLY A CA 1
ATOM 742 C C . GLY A 1 95 ? 16.793 -6.283 3.207 1.00 43.72 95 GLY A C 1
ATOM 743 O O . GLY A 1 95 ? 16.642 -6.094 1.983 1.00 43.72 95 GLY A O 1
#

Secondary structure (DSSP, 8-state):
----------------EEEEE-TTS-EEEEEETTSTT-EEEEEE-TTS-EEEEEEEEE-SSS--TT-GGGEEEEEEEEEEEETTEEEEEEE----

Radius of gyration: 19.01 Å; chains: 1; bounding box: 32×20×74 Å